Protein AF-A0A0G1M665-F1 (afdb_monomer_lite)

Radius of gyration: 16.74 Å; chains: 1; bounding box: 42×28×47 Å

pLDDT: mean 89.24, std 11.02, range [52.75, 98.81]

Sequence (174 aa):
MKKGIIIYMSKYGSTKQYADWLSEDTYFKAVDANDPEVLVDLKNAEMVIFGGWFRAGKPTIASWIKKHWPDIQGKKVILYSTGGSMPEEQERQRGFVAAFPDESMRNIIHYFPVGGRVDISRAKFFDRLVLKIVMMVKFKDPEERKRRMEGVQDHVNRKYLDPILKAIKELWEK

Foldseek 3Di:
DAQEAEEEADDPCLQVVLLVVCCVVPVHHYDYNPPPCVLVSLLRHQEYEYTAADDPLAGPCLVVCVVCVVSCPNHQAEYEYEDLPDDPVVSHVSRHCVSCVDVSVVVRYHYQYAYAKDDLVPDDPVSNVVLLVVLVVPPVDPVVSVVVNNDIRGRRDPVSCVVVVVSVVVSVVD

Secondary structure (DSSP, 8-state):
---EEEEE--SSSHHHHHHHHHHHHH-PEEEETT-TTHHHHHHH-SEEEEEEEEETTEETTHHHHHHTHHHHTTSEEEEEEEESS---HHHHHHHHHHH---HHHHHHEEEEEEE-EEEGGG--HHHHHHHHHHHHHH---HHHHHHHHHSEEE---GGGHHHHHHHHHHHHH-

Structure (mmCIF, N/CA/C/O backbone):
data_AF-A0A0G1M665-F1
#
_entry.id   AF-A0A0G1M665-F1
#
loop_
_atom_site.group_PDB
_atom_site.id
_atom_site.type_symbol
_atom_site.label_atom_id
_atom_site.label_alt_id
_atom_site.label_comp_id
_atom_site.label_asym_id
_atom_site.label_entity_id
_atom_site.label_seq_id
_atom_site.pdbx_PDB_ins_code
_atom_site.Cartn_x
_atom_site.Cartn_y
_atom_site.Cartn_z
_atom_site.occupancy
_atom_site.B_iso_or_equiv
_atom_site.auth_seq_id
_atom_site.auth_comp_id
_atom_site.auth_asym_id
_atom_site.auth_atom_id
_atom_site.pdbx_PDB_model_num
ATOM 1 N N . MET A 1 1 ? -15.321 -11.086 14.788 1.00 67.50 1 MET A N 1
ATOM 2 C CA . MET A 1 1 ? -14.699 -11.113 13.443 1.00 67.50 1 MET A CA 1
ATOM 3 C C . MET A 1 1 ? -13.746 -9.941 13.333 1.00 67.50 1 MET A C 1
ATOM 5 O O . MET A 1 1 ? -14.099 -8.872 13.816 1.00 67.50 1 MET A O 1
ATOM 9 N N . LYS A 1 2 ? -12.570 -10.136 12.728 1.00 86.25 2 LYS A N 1
ATOM 10 C CA . LYS A 1 2 ? -11.631 -9.044 12.436 1.00 86.25 2 LYS A CA 1
ATOM 11 C C . LYS A 1 2 ? -12.267 -8.108 11.404 1.00 86.25 2 LYS A C 1
ATOM 13 O O . LYS A 1 2 ? -12.722 -8.588 10.369 1.00 86.25 2 LYS A O 1
ATOM 18 N N . LYS A 1 3 ? -12.334 -6.807 11.690 1.00 92.94 3 LYS A N 1
ATOM 19 C CA . LYS A 1 3 ? -12.938 -5.810 10.791 1.00 92.94 3 LYS A CA 1
ATOM 20 C C . LYS A 1 3 ? -11.846 -5.128 9.979 1.00 92.94 3 LYS A C 1
ATOM 22 O O . LYS A 1 3 ? -11.128 -4.279 10.506 1.00 92.94 3 LYS A O 1
ATOM 27 N N . GLY A 1 4 ? -11.710 -5.500 8.713 1.00 97.31 4 GLY A N 1
ATOM 28 C CA . GLY A 1 4 ? -10.723 -4.907 7.819 1.00 97.31 4 GLY A CA 1
ATOM 29 C C . GLY A 1 4 ? -11.308 -4.507 6.474 1.00 97.31 4 GLY A C 1
ATOM 30 O O . GLY A 1 4 ? -12.323 -5.049 6.036 1.00 97.31 4 GLY A O 1
ATOM 31 N N . ILE A 1 5 ? -10.639 -3.556 5.827 1.00 98.38 5 ILE A N 1
ATOM 32 C CA . ILE A 1 5 ? -10.959 -3.084 4.480 1.00 98.38 5 ILE A CA 1
ATOM 33 C C . ILE A 1 5 ? -9.685 -2.982 3.640 1.00 98.38 5 ILE A C 1
ATOM 35 O O . ILE A 1 5 ? -8.612 -2.643 4.146 1.00 98.38 5 ILE A O 1
ATOM 39 N N . ILE A 1 6 ? -9.808 -3.250 2.344 1.00 98.75 6 ILE A N 1
ATOM 40 C CA . ILE A 1 6 ? -8.770 -2.993 1.352 1.00 98.75 6 ILE A CA 1
ATOM 41 C C . ILE A 1 6 ? -9.234 -1.821 0.486 1.00 98.75 6 ILE A C 1
ATOM 43 O O . ILE A 1 6 ? -10.264 -1.910 -0.173 1.00 98.75 6 ILE A O 1
ATOM 47 N N . ILE A 1 7 ? -8.472 -0.730 0.468 1.00 98.69 7 ILE A N 1
ATOM 48 C CA . ILE A 1 7 ? -8.763 0.459 -0.342 1.00 98.69 7 ILE A CA 1
ATOM 49 C C . ILE A 1 7 ? -7.667 0.589 -1.387 1.00 98.69 7 ILE A C 1
ATOM 51 O O . ILE A 1 7 ? -6.495 0.747 -1.039 1.00 98.69 7 ILE A O 1
ATOM 55 N N . TYR A 1 8 ? -8.015 0.536 -2.670 1.00 98.50 8 TYR A N 1
ATOM 56 C CA . TYR A 1 8 ? -7.021 0.577 -3.739 1.00 98.50 8 TYR A CA 1
ATOM 57 C C . TYR A 1 8 ? -7.291 1.664 -4.777 1.00 98.50 8 TYR A C 1
ATOM 59 O O . TYR A 1 8 ? -8.413 2.097 -4.992 1.00 98.50 8 TYR A O 1
ATOM 67 N N . MET A 1 9 ? -6.236 2.090 -5.465 1.00 96.88 9 MET A N 1
ATOM 68 C CA . MET A 1 9 ? -6.325 2.847 -6.709 1.00 96.88 9 MET A CA 1
ATOM 69 C C . MET A 1 9 ? -5.607 2.051 -7.789 1.00 96.88 9 MET A C 1
ATOM 71 O O . MET A 1 9 ? -4.413 1.773 -7.653 1.00 96.88 9 MET A O 1
ATOM 75 N N . SER A 1 10 ? -6.288 1.705 -8.884 1.00 93.19 10 SER A N 1
ATOM 76 C CA . SER A 1 10 ? -5.661 0.975 -9.991 1.00 93.19 10 SER A CA 1
ATOM 77 C C . SER A 1 10 ? -5.874 1.655 -11.337 1.00 93.19 10 SER A C 1
ATOM 79 O O . SER A 1 10 ? -6.986 2.016 -11.694 1.00 93.19 10 SER A O 1
ATOM 81 N N . LYS A 1 11 ? -4.791 1.799 -12.111 1.00 85.81 11 LYS A N 1
ATOM 82 C CA . LYS A 1 11 ? -4.847 2.314 -13.491 1.00 85.81 11 LYS A CA 1
ATOM 83 C C . LYS A 1 11 ? -4.762 1.206 -14.543 1.00 85.81 11 LYS A C 1
ATOM 85 O O . LYS A 1 11 ? -5.484 1.242 -15.530 1.00 85.81 11 LYS A O 1
ATOM 90 N N . TYR A 1 12 ? -3.861 0.243 -14.340 1.00 84.06 12 TYR A N 1
ATOM 91 C CA . TYR A 1 12 ? -3.554 -0.824 -15.307 1.00 84.06 12 TYR A CA 1
ATOM 92 C C . TYR A 1 12 ? -3.853 -2.235 -14.769 1.00 84.06 12 TYR A C 1
ATOM 94 O O . TYR A 1 12 ? -3.398 -3.227 -15.330 1.00 84.06 12 TYR A O 1
ATOM 102 N N . GLY A 1 13 ? -4.593 -2.336 -13.662 1.00 90.31 13 GLY A N 1
ATOM 103 C CA . GLY A 1 13 ? -5.127 -3.595 -13.140 1.00 90.31 13 GLY A CA 1
ATOM 104 C C . GLY A 1 13 ? -4.244 -4.335 -12.133 1.00 90.31 13 GLY A C 1
ATOM 105 O O . GLY A 1 13 ? -4.795 -5.020 -11.282 1.00 90.31 13 GLY A O 1
ATOM 106 N N . SER A 1 14 ? -2.911 -4.172 -12.135 1.00 93.50 14 SER A N 1
ATOM 107 C CA . SER A 1 14 ? -2.053 -4.912 -11.183 1.00 93.50 14 SER A CA 1
ATOM 108 C C . SER A 1 14 ? -2.419 -4.644 -9.723 1.00 93.50 14 SER A C 1
ATOM 110 O O . SER A 1 14 ? -2.496 -5.576 -8.937 1.00 93.50 14 SER A O 1
ATOM 112 N N . THR A 1 15 ? -2.667 -3.384 -9.350 1.00 96.38 15 THR A N 1
ATOM 113 C CA . THR A 1 15 ? -3.048 -3.038 -7.969 1.00 96.38 15 THR A CA 1
ATOM 114 C C . THR A 1 15 ? -4.367 -3.694 -7.574 1.00 96.38 15 THR A C 1
ATOM 116 O O . THR A 1 15 ? -4.438 -4.290 -6.508 1.00 96.38 15 THR A O 1
ATOM 119 N N . LYS A 1 16 ? -5.379 -3.654 -8.453 1.00 97.56 16 LYS A N 1
ATOM 120 C CA . LYS A 1 16 ? -6.659 -4.326 -8.212 1.00 97.56 16 LYS A CA 1
ATOM 121 C C . LYS A 1 16 ? -6.466 -5.835 -8.050 1.00 97.56 16 LYS A C 1
ATOM 123 O O . LYS A 1 16 ? -7.019 -6.412 -7.132 1.00 97.56 16 LYS A O 1
ATOM 128 N N . GLN A 1 17 ? -5.632 -6.451 -8.885 1.00 97.81 17 GLN A N 1
ATOM 129 C CA . GLN A 1 17 ? -5.349 -7.884 -8.805 1.00 97.81 17 GLN A CA 1
ATOM 130 C C . GLN A 1 17 ? -4.786 -8.290 -7.430 1.00 97.81 17 GLN A C 1
ATOM 132 O O . GLN A 1 17 ? -5.221 -9.288 -6.867 1.00 97.81 17 GLN A O 1
ATOM 137 N N . TYR A 1 18 ? -3.869 -7.504 -6.851 1.00 98.19 18 TYR A N 1
ATOM 138 C CA . TYR A 1 18 ? -3.418 -7.745 -5.474 1.00 98.19 18 TYR A CA 1
ATOM 139 C C . TYR A 1 18 ? -4.508 -7.473 -4.433 1.00 98.19 18 TYR A C 1
ATOM 141 O O . TYR A 1 18 ? -4.570 -8.200 -3.447 1.00 98.19 18 TYR A O 1
ATOM 149 N N . ALA A 1 19 ? -5.355 -6.457 -4.630 1.00 98.50 19 ALA A N 1
ATOM 150 C CA . ALA A 1 19 ? -6.489 -6.193 -3.745 1.00 98.50 19 ALA A CA 1
ATOM 151 C C . ALA A 1 19 ? -7.470 -7.374 -3.715 1.00 98.50 19 ALA A C 1
ATOM 153 O O . ALA A 1 19 ? -7.896 -7.775 -2.637 1.00 98.50 19 ALA A O 1
ATOM 154 N N . ASP A 1 20 ? -7.772 -7.951 -4.879 1.00 98.62 20 ASP A N 1
ATOM 155 C CA . ASP A 1 20 ? -8.655 -9.108 -5.019 1.00 98.62 20 ASP A CA 1
ATOM 156 C C . ASP A 1 20 ? -8.053 -10.335 -4.307 1.00 98.62 20 ASP A C 1
ATOM 158 O O . ASP A 1 20 ? -8.715 -10.947 -3.477 1.00 98.62 20 ASP A O 1
ATOM 162 N N . TRP A 1 21 ? -6.769 -10.644 -4.525 1.00 98.69 21 TRP A N 1
ATOM 163 C CA . TRP A 1 21 ? -6.108 -11.752 -3.820 1.00 98.69 21 TRP A CA 1
ATOM 164 C C . TRP A 1 21 ? -6.025 -11.545 -2.305 1.00 98.69 21 TRP A C 1
ATOM 166 O O . TRP A 1 21 ? -6.261 -12.472 -1.538 1.00 98.69 21 TRP A O 1
ATOM 176 N N . LEU A 1 22 ? -5.730 -10.324 -1.852 1.00 98.56 22 LEU A N 1
ATOM 177 C CA . LEU A 1 22 ? -5.764 -10.008 -0.426 1.00 98.56 22 LEU A CA 1
ATOM 178 C C . LEU A 1 22 ? -7.178 -10.152 0.139 1.00 98.56 22 LEU A C 1
ATOM 180 O O . LEU A 1 22 ? -7.325 -10.590 1.275 1.00 98.56 22 LEU A O 1
ATOM 184 N N . SER A 1 23 ? -8.212 -9.813 -0.632 1.00 98.31 23 SER A N 1
ATOM 185 C CA . SER A 1 23 ? -9.608 -10.020 -0.242 1.00 98.31 23 SER A CA 1
ATOM 186 C C . SER A 1 23 ? -9.923 -11.509 -0.088 1.00 98.31 23 SER A C 1
ATOM 188 O O . SER A 1 23 ? -10.502 -11.888 0.925 1.00 98.31 23 SER A O 1
ATOM 190 N N . GLU A 1 24 ? -9.462 -12.363 -1.009 1.00 98.25 24 GLU A N 1
ATOM 191 C CA . GLU A 1 24 ? -9.586 -13.827 -0.898 1.00 98.25 24 GLU A CA 1
ATOM 192 C C . GLU A 1 24 ? -8.923 -14.369 0.379 1.00 98.25 24 GLU A C 1
ATOM 194 O O . GLU A 1 24 ? -9.515 -15.177 1.090 1.00 98.25 24 GLU A O 1
ATOM 199 N N . ASP A 1 25 ? -7.709 -13.908 0.694 1.00 97.38 25 ASP A N 1
ATOM 200 C CA . ASP A 1 25 ? -6.922 -14.439 1.814 1.00 97.38 25 ASP A CA 1
ATOM 201 C C . ASP A 1 25 ? -7.370 -13.888 3.186 1.00 97.38 25 ASP A C 1
ATOM 203 O O . ASP A 1 25 ? -7.150 -14.521 4.222 1.00 97.38 25 ASP A O 1
ATOM 207 N N . THR A 1 26 ? -7.974 -12.694 3.220 1.00 96.81 26 THR A N 1
ATOM 208 C CA . THR A 1 26 ? -8.335 -11.985 4.467 1.00 96.81 26 THR A CA 1
ATOM 209 C C . THR A 1 26 ? -9.835 -11.884 4.720 1.00 96.81 26 THR A C 1
ATOM 211 O O . THR A 1 26 ? -10.236 -11.565 5.840 1.00 96.81 26 THR A O 1
ATOM 214 N N . TYR A 1 27 ? -10.657 -12.138 3.701 1.00 96.81 27 TYR A N 1
ATOM 215 C CA . TYR A 1 27 ? -12.100 -11.877 3.666 1.00 96.81 27 TYR A CA 1
ATOM 216 C C . TYR A 1 27 ? -12.482 -10.397 3.846 1.00 96.81 27 TYR A C 1
ATOM 218 O O . TYR A 1 27 ? -13.642 -10.077 4.109 1.00 96.81 27 TYR A O 1
ATOM 226 N N . PHE A 1 28 ? -11.529 -9.469 3.712 1.00 97.62 28 PHE A N 1
ATOM 227 C CA . PHE A 1 28 ? -11.810 -8.035 3.765 1.00 97.62 28 PHE A CA 1
ATOM 228 C C . PHE A 1 28 ? -12.415 -7.551 2.449 1.00 97.62 28 PHE A C 1
ATOM 230 O O . PHE A 1 28 ? -11.977 -7.951 1.371 1.00 97.62 28 PHE A O 1
ATOM 237 N N . LYS A 1 29 ? -13.391 -6.639 2.524 1.00 97.31 29 LYS A N 1
ATOM 238 C CA . LYS A 1 29 ? -13.968 -5.985 1.340 1.00 97.31 29 LYS A CA 1
ATOM 239 C C . LYS A 1 29 ? -12.875 -5.177 0.633 1.00 97.31 29 LYS A C 1
ATOM 241 O O . LYS A 1 29 ? -12.216 -4.355 1.273 1.00 97.31 29 LYS A O 1
ATOM 246 N N . ALA A 1 30 ? -12.696 -5.395 -0.669 1.00 98.19 30 ALA A N 1
ATOM 247 C CA . ALA A 1 30 ? -11.828 -4.580 -1.514 1.00 98.19 30 ALA A CA 1
ATOM 248 C C . ALA A 1 30 ? -12.643 -3.543 -2.292 1.00 98.19 30 ALA A C 1
ATOM 250 O O . ALA A 1 30 ? -13.534 -3.900 -3.059 1.00 98.19 30 ALA A O 1
ATOM 251 N N . VAL A 1 31 ? -12.320 -2.262 -2.110 1.00 97.81 31 VAL A N 1
ATOM 252 C CA . VAL A 1 31 ? -13.020 -1.124 -2.721 1.00 97.81 31 VAL A CA 1
ATOM 253 C C . VAL A 1 31 ? -12.039 -0.173 -3.400 1.00 97.81 31 VAL A C 1
ATOM 255 O O . VAL A 1 31 ? -10.903 0.004 -2.949 1.00 97.81 31 VAL A O 1
ATOM 258 N N . ASP A 1 32 ? -12.470 0.441 -4.502 1.00 97.81 32 ASP A N 1
ATOM 259 C CA . ASP A 1 32 ? -11.701 1.517 -5.129 1.00 97.81 32 ASP A CA 1
ATOM 260 C C . ASP A 1 32 ? -11.760 2.772 -4.242 1.00 97.81 32 ASP A C 1
ATOM 262 O O . ASP A 1 32 ? -12.778 3.062 -3.619 1.00 97.81 32 ASP A O 1
ATOM 266 N N . ALA A 1 33 ? -10.679 3.546 -4.177 1.00 97.62 33 ALA A N 1
ATOM 267 C CA . ALA A 1 33 ? -10.609 4.751 -3.348 1.00 97.62 33 ALA A CA 1
ATOM 268 C C . ALA A 1 33 ? -11.586 5.866 -3.776 1.00 97.62 33 ALA A C 1
ATOM 270 O O . ALA A 1 33 ? -11.753 6.839 -3.036 1.00 97.62 33 ALA A O 1
ATOM 271 N N . ASN A 1 34 ? -12.189 5.752 -4.965 1.00 95.62 34 ASN A N 1
ATOM 272 C CA . ASN A 1 34 ? -13.243 6.642 -5.457 1.00 95.62 34 ASN A CA 1
ATOM 273 C C . ASN A 1 34 ? -14.661 6.108 -5.203 1.00 95.62 34 ASN A C 1
ATOM 275 O O . ASN A 1 34 ? -15.623 6.766 -5.601 1.00 95.62 34 ASN A O 1
ATOM 279 N N . ASP A 1 35 ? -14.806 4.933 -4.588 1.00 96.94 35 ASP A N 1
ATOM 280 C CA . ASP A 1 35 ? -16.111 4.401 -4.210 1.00 96.94 35 ASP A CA 1
ATOM 281 C C . ASP A 1 35 ? -16.805 5.368 -3.226 1.00 96.94 35 ASP A C 1
ATOM 283 O O . ASP A 1 35 ? -16.173 5.812 -2.261 1.00 96.94 35 ASP A O 1
ATOM 287 N N . PRO A 1 36 ? -18.079 5.742 -3.450 1.00 93.69 36 PRO A N 1
ATOM 288 C CA . PRO A 1 36 ? -18.782 6.700 -2.598 1.00 93.69 36 PRO A CA 1
ATOM 289 C C . PRO A 1 36 ? -18.924 6.238 -1.139 1.00 93.69 36 PRO A C 1
ATOM 291 O O . PRO A 1 36 ? -19.016 7.079 -0.243 1.00 93.69 36 PRO A O 1
ATOM 294 N N . GLU A 1 37 ? -18.908 4.929 -0.876 1.00 94.25 37 GLU A N 1
ATOM 295 C CA . GLU A 1 37 ? -19.052 4.359 0.467 1.00 94.25 37 GLU A CA 1
ATOM 296 C C . GLU A 1 37 ? -17.706 4.149 1.181 1.00 94.25 37 GLU A C 1
ATOM 298 O O . GLU A 1 37 ? -17.680 3.818 2.369 1.00 94.25 37 GLU A O 1
ATOM 303 N N . VAL A 1 38 ? -16.574 4.412 0.511 1.00 96.44 38 VAL A N 1
ATOM 304 C CA . VAL A 1 38 ? -15.225 4.099 1.020 1.00 96.44 38 VAL A CA 1
ATOM 305 C C . VAL A 1 38 ? -14.945 4.682 2.408 1.00 96.44 38 VAL A C 1
ATOM 307 O O . VAL A 1 38 ? -14.290 4.049 3.234 1.00 96.44 38 VAL A O 1
ATOM 310 N N . LEU A 1 39 ? -15.453 5.885 2.698 1.00 96.62 39 LEU A N 1
ATOM 311 C CA . LEU A 1 39 ? -15.245 6.545 3.990 1.00 96.62 39 LEU A CA 1
ATOM 312 C C . LEU A 1 39 ? -16.092 5.924 5.104 1.00 96.62 39 LEU A C 1
ATOM 314 O O . LEU A 1 39 ? -15.657 5.900 6.255 1.00 96.62 39 LEU A O 1
ATOM 318 N N . VAL A 1 40 ? -17.284 5.421 4.779 1.00 95.31 40 VAL A N 1
ATOM 319 C CA . VAL A 1 40 ? -18.140 4.709 5.736 1.00 95.31 40 VAL A CA 1
ATOM 320 C C . VAL A 1 40 ? -17.485 3.382 6.104 1.00 95.31 40 VAL A C 1
ATOM 322 O O . VAL A 1 40 ? -17.319 3.083 7.288 1.00 95.31 40 VAL A O 1
ATOM 325 N N . ASP A 1 41 ? -17.029 2.631 5.102 1.00 95.06 41 ASP A N 1
ATOM 326 C CA . ASP A 1 41 ? -16.340 1.363 5.327 1.00 95.06 41 ASP A CA 1
ATOM 327 C C . ASP A 1 41 ? -15.024 1.567 6.104 1.00 95.06 41 ASP A C 1
ATOM 329 O O . ASP A 1 41 ? -14.741 0.834 7.055 1.00 95.06 41 ASP A O 1
ATOM 333 N N . LEU A 1 42 ? -14.246 2.610 5.774 1.00 96.94 42 LEU A N 1
ATOM 334 C CA . LEU A 1 42 ? -13.011 2.960 6.487 1.00 96.94 42 LEU A CA 1
ATOM 335 C C . LEU A 1 42 ? -13.261 3.236 7.974 1.00 96.94 42 LEU A C 1
ATOM 337 O O . LEU A 1 42 ? -12.521 2.742 8.831 1.00 96.94 42 LEU A O 1
ATOM 341 N N . LYS A 1 43 ? -14.294 4.020 8.302 1.00 95.38 43 LYS A N 1
ATOM 342 C CA . LYS A 1 43 ? -14.618 4.361 9.695 1.00 95.38 43 LYS A CA 1
ATOM 343 C C . LYS A 1 43 ? -14.913 3.117 10.530 1.00 95.38 43 LYS A C 1
ATOM 345 O O . LYS A 1 43 ? -14.424 3.027 11.654 1.00 95.38 43 LYS A O 1
ATOM 350 N N . ASN A 1 44 ? -15.606 2.138 9.951 1.00 93.94 44 ASN A N 1
ATOM 351 C CA . ASN A 1 44 ? -16.000 0.895 10.619 1.00 93.94 44 ASN A CA 1
ATOM 352 C C . ASN A 1 44 ? -14.885 -0.163 10.718 1.00 93.94 44 ASN A C 1
ATOM 354 O O . ASN A 1 44 ? -15.047 -1.154 11.435 1.00 93.94 44 ASN A O 1
ATOM 358 N N . ALA A 1 45 ? -13.769 0.022 10.009 1.00 97.12 45 ALA A N 1
ATOM 359 C CA . ALA A 1 45 ? -12.650 -0.914 10.002 1.00 97.12 45 ALA A CA 1
ATOM 360 C C . ALA A 1 45 ? -11.651 -0.660 11.146 1.00 97.12 45 ALA A C 1
ATOM 362 O O . ALA A 1 45 ? -11.367 0.474 11.517 1.00 97.12 45 ALA A O 1
ATOM 363 N N . GLU A 1 46 ? -11.045 -1.715 11.676 1.00 97.44 46 GLU A N 1
ATOM 364 C CA . GLU A 1 46 ? -9.931 -1.640 12.636 1.00 97.44 46 GLU A CA 1
ATOM 365 C C . GLU A 1 46 ? -8.570 -1.739 11.924 1.00 97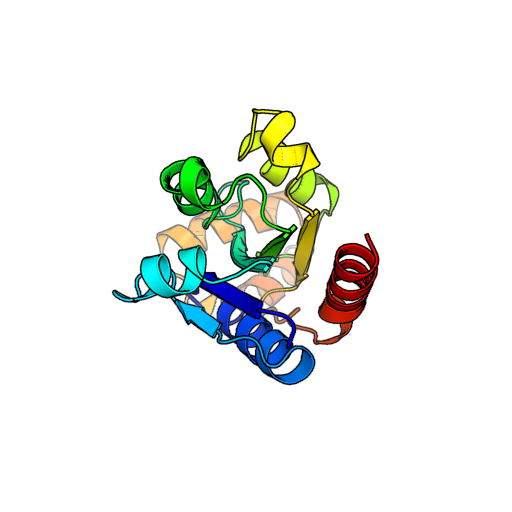.44 46 GLU A C 1
ATOM 367 O O . GLU A 1 46 ? -7.556 -1.241 12.418 1.00 97.44 46 GLU A O 1
ATOM 372 N N . MET A 1 47 ? -8.553 -2.365 10.743 1.00 98.19 47 MET A N 1
ATOM 373 C CA . MET A 1 47 ? -7.400 -2.466 9.852 1.00 98.19 47 MET A CA 1
ATOM 374 C C . MET A 1 47 ? -7.746 -1.937 8.463 1.00 98.19 47 MET A C 1
ATOM 376 O O . MET A 1 47 ? -8.812 -2.228 7.924 1.00 98.19 47 MET A O 1
ATOM 380 N N . VAL A 1 48 ? -6.808 -1.221 7.854 1.00 98.56 48 VAL A N 1
ATOM 381 C CA . VAL A 1 48 ? -6.902 -0.799 6.458 1.00 98.56 48 VAL A CA 1
ATOM 382 C C . VAL A 1 48 ? -5.649 -1.199 5.691 1.00 98.56 48 VAL A C 1
ATOM 384 O O . VAL A 1 48 ? -4.521 -0.963 6.128 1.00 98.56 48 VAL A O 1
ATOM 387 N N . ILE A 1 49 ? -5.862 -1.812 4.529 1.00 98.75 49 ILE A N 1
ATOM 388 C CA . ILE A 1 49 ? -4.815 -2.165 3.578 1.00 98.75 49 ILE A CA 1
ATOM 389 C C . ILE A 1 49 ? -4.961 -1.254 2.363 1.00 98.75 49 ILE A C 1
ATOM 391 O O . ILE A 1 49 ? -5.916 -1.361 1.597 1.00 98.75 49 ILE A O 1
ATOM 395 N N . PHE A 1 50 ? -3.997 -0.368 2.166 1.00 98.81 50 PHE A N 1
ATOM 396 C CA . PHE A 1 50 ? -3.950 0.521 1.018 1.00 98.81 50 PHE A CA 1
ATOM 397 C C . PHE A 1 50 ? -3.191 -0.103 -0.147 1.00 98.81 50 PHE A C 1
ATOM 399 O O . PHE A 1 50 ? -2.096 -0.633 0.031 1.00 98.81 50 PHE A O 1
ATOM 406 N N . GLY A 1 51 ? -3.742 0.026 -1.351 1.00 98.25 51 GLY A N 1
ATOM 407 C CA . GLY A 1 51 ? -3.108 -0.384 -2.598 1.00 98.25 51 GLY A CA 1
ATOM 408 C C . GLY A 1 51 ? -2.946 0.776 -3.569 1.00 98.25 51 GLY A C 1
ATOM 409 O O . GLY A 1 51 ? -3.918 1.420 -3.946 1.00 98.25 51 GLY A O 1
ATOM 410 N N . GLY A 1 52 ? -1.731 1.027 -4.045 1.00 95.94 52 GLY A N 1
ATOM 411 C CA . GLY A 1 52 ? -1.486 1.993 -5.122 1.00 95.94 52 GLY A CA 1
ATOM 412 C C . GLY A 1 52 ? -0.532 1.463 -6.183 1.00 95.94 52 GLY A C 1
ATOM 413 O O . GLY A 1 52 ? -0.011 0.352 -6.082 1.00 95.94 52 GLY A O 1
ATOM 414 N N . TRP A 1 53 ? -0.241 2.280 -7.191 1.00 91.88 53 TRP A N 1
ATOM 415 C CA . TRP A 1 53 ? 0.927 2.061 -8.044 1.00 91.88 53 TRP A CA 1
ATOM 416 C C . TRP A 1 53 ? 2.001 3.097 -7.735 1.00 91.88 53 TRP A C 1
ATOM 418 O O . TRP A 1 53 ? 1.729 4.166 -7.189 1.00 91.88 53 TRP A O 1
ATOM 428 N N . PHE A 1 54 ? 3.242 2.768 -8.059 1.00 89.25 54 PHE A N 1
ATOM 429 C CA . PHE A 1 54 ? 4.363 3.676 -7.894 1.00 89.25 54 PHE A CA 1
ATOM 430 C C . PHE A 1 54 ? 4.503 4.539 -9.151 1.00 89.25 54 PHE A C 1
ATOM 432 O O . PHE A 1 54 ? 4.620 4.019 -10.264 1.00 89.25 54 PHE A O 1
ATOM 439 N N . ARG A 1 55 ? 4.456 5.865 -9.001 1.00 84.25 55 ARG A N 1
ATOM 440 C CA . ARG A 1 55 ? 4.632 6.818 -10.108 1.00 84.25 55 ARG A CA 1
ATOM 441 C C . ARG A 1 55 ? 5.371 8.051 -9.618 1.00 84.25 55 ARG A C 1
ATOM 443 O O . ARG A 1 55 ? 5.078 8.553 -8.541 1.00 84.25 55 ARG A O 1
ATOM 450 N N . ALA A 1 56 ? 6.291 8.558 -10.441 1.00 79.12 56 ALA A N 1
ATOM 451 C CA . ALA A 1 56 ? 7.047 9.781 -10.152 1.00 79.12 56 ALA A CA 1
ATOM 452 C C . ALA A 1 56 ? 7.709 9.752 -8.757 1.00 79.12 56 ALA A C 1
ATOM 454 O O . ALA A 1 56 ? 7.643 10.717 -7.998 1.00 79.12 56 ALA A O 1
ATOM 455 N N . GLY A 1 57 ? 8.299 8.605 -8.407 1.00 84.06 57 GLY A N 1
ATOM 456 C CA . GLY A 1 57 ? 9.022 8.424 -7.153 1.00 84.06 57 GLY A CA 1
ATOM 457 C C . GLY A 1 57 ? 8.151 8.255 -5.909 1.00 84.06 57 GLY A C 1
ATOM 458 O O . GLY A 1 57 ? 8.707 8.321 -4.824 1.00 84.06 57 GLY A O 1
ATOM 459 N N . LYS A 1 58 ? 6.821 8.081 -6.004 1.00 91.06 58 LYS A N 1
ATOM 460 C CA . LYS A 1 58 ? 5.931 7.962 -4.830 1.00 91.06 58 LYS A CA 1
ATOM 461 C C . LYS A 1 58 ? 4.772 6.978 -5.072 1.00 91.06 58 LYS A C 1
ATOM 463 O O . LYS A 1 58 ? 4.345 6.817 -6.220 1.00 91.06 58 LYS A O 1
ATOM 468 N N . PRO A 1 59 ? 4.199 6.350 -4.026 1.00 94.44 59 PRO A N 1
ATOM 469 C CA . PRO A 1 59 ? 2.917 5.650 -4.133 1.00 94.44 59 PRO A CA 1
ATOM 470 C C . PRO A 1 59 ? 1.785 6.635 -4.454 1.00 94.44 59 PRO A C 1
ATOM 472 O O . PRO A 1 59 ? 1.610 7.629 -3.750 1.00 94.44 59 PRO A O 1
ATOM 475 N N . THR A 1 60 ? 0.987 6.370 -5.489 1.00 93.75 60 THR A N 1
ATOM 476 C CA . THR A 1 60 ? -0.070 7.299 -5.933 1.00 93.75 60 THR A CA 1
ATOM 477 C C . THR A 1 60 ? -1.179 7.512 -4.910 1.00 93.75 60 THR A C 1
ATOM 479 O O . THR A 1 60 ? -1.715 8.614 -4.813 1.00 93.75 60 THR A O 1
ATOM 482 N N . ILE A 1 61 ? -1.478 6.495 -4.102 1.00 96.81 61 ILE A N 1
ATOM 483 C CA . ILE A 1 61 ? -2.498 6.559 -3.049 1.00 96.81 61 ILE A CA 1
ATOM 484 C C . ILE A 1 61 ? -2.069 7.413 -1.838 1.00 96.81 61 ILE A C 1
ATOM 486 O O . ILE A 1 61 ? -2.897 7.765 -1.003 1.00 96.81 61 ILE A O 1
ATOM 490 N N . ALA A 1 62 ? -0.797 7.824 -1.740 1.00 97.25 62 ALA A N 1
ATOM 491 C CA . ALA A 1 62 ? -0.292 8.563 -0.580 1.00 97.25 62 ALA A CA 1
ATOM 492 C C . ALA A 1 62 ? -1.009 9.901 -0.330 1.00 97.25 62 ALA A C 1
ATOM 494 O O . ALA A 1 62 ? -1.202 10.295 0.819 1.00 97.25 62 ALA A O 1
ATOM 495 N N . SER A 1 63 ? -1.420 10.608 -1.387 1.00 95.75 63 SER A N 1
ATOM 496 C CA . SER A 1 63 ? -2.182 11.857 -1.248 1.00 95.75 63 SER A CA 1
ATOM 497 C C . SER A 1 63 ? -3.557 11.621 -0.623 1.00 95.75 63 SER A C 1
ATOM 499 O O . SER A 1 63 ? -3.990 12.417 0.206 1.00 95.75 63 SER A O 1
ATOM 501 N N . TRP A 1 64 ? -4.211 10.513 -0.982 1.00 97.62 64 TRP A N 1
ATOM 502 C CA . TRP A 1 64 ? -5.492 10.106 -0.407 1.00 97.62 64 TRP A CA 1
ATOM 503 C C . TRP A 1 64 ? -5.327 9.773 1.080 1.00 97.62 64 TRP A C 1
ATOM 505 O O . TRP A 1 64 ? -6.040 10.322 1.913 1.00 97.62 64 TRP A O 1
ATOM 515 N N . ILE A 1 65 ? -4.306 8.978 1.428 1.00 98.12 65 ILE A N 1
ATOM 516 C CA . ILE A 1 65 ? -4.001 8.613 2.823 1.00 98.12 65 ILE A CA 1
ATOM 517 C C . ILE A 1 65 ? -3.776 9.862 3.678 1.00 98.12 65 ILE A C 1
ATOM 519 O O . ILE A 1 65 ? -4.360 9.985 4.747 1.00 98.12 65 ILE A O 1
ATOM 523 N N . LYS A 1 66 ? -2.971 10.820 3.204 1.00 97.56 66 LYS A N 1
ATOM 524 C CA . LYS A 1 66 ? -2.713 12.066 3.944 1.00 97.56 66 LYS A CA 1
ATOM 525 C C . LYS A 1 66 ? -3.971 12.905 4.140 1.00 97.56 66 LYS A C 1
ATOM 527 O O . LYS A 1 66 ? -4.188 13.426 5.227 1.00 97.56 66 LYS A O 1
ATOM 532 N N . LYS A 1 67 ? -4.804 13.021 3.102 1.00 97.19 67 LYS A N 1
ATOM 533 C CA . LYS A 1 67 ? -6.066 13.769 3.164 1.00 97.19 67 LYS A CA 1
ATOM 534 C C . LYS A 1 67 ? -7.027 13.188 4.208 1.00 97.19 67 LYS A C 1
ATOM 536 O O . LYS A 1 67 ? -7.728 13.947 4.865 1.00 97.19 67 LYS A O 1
ATOM 541 N N . HIS A 1 68 ? -7.039 11.865 4.356 1.00 97.25 68 HIS A N 1
ATOM 542 C CA . HIS A 1 68 ? -7.944 11.137 5.248 1.00 97.25 68 HIS A CA 1
ATOM 543 C C . HIS A 1 68 ? -7.263 10.638 6.528 1.00 97.25 68 HIS A C 1
ATOM 545 O O . HIS A 1 68 ? -7.819 9.811 7.244 1.00 97.25 68 HIS A O 1
ATOM 551 N N . TRP A 1 69 ? -6.071 11.150 6.849 1.00 97.25 69 TRP A N 1
ATOM 552 C CA . TRP A 1 69 ? -5.304 10.699 8.008 1.00 97.25 69 TRP A CA 1
ATOM 553 C C . TRP A 1 69 ? -6.063 10.780 9.341 1.00 97.25 69 TRP A C 1
ATOM 555 O O . TRP A 1 69 ? -5.941 9.834 10.118 1.00 97.25 69 TRP A O 1
ATOM 565 N N . PRO A 1 70 ? -6.897 11.809 9.610 1.00 95.50 70 PRO A N 1
ATOM 566 C CA . PRO A 1 70 ? -7.681 11.855 10.840 1.00 95.50 70 PRO A CA 1
ATOM 567 C C . PRO A 1 70 ? -8.614 10.654 11.047 1.00 95.50 70 PRO A C 1
ATOM 569 O O . PRO A 1 70 ? -8.831 10.262 12.189 1.00 95.50 70 PRO A O 1
ATOM 572 N N . ASP A 1 71 ? -9.119 10.055 9.962 1.00 95.69 71 ASP A N 1
ATOM 573 C CA . ASP A 1 71 ? -9.954 8.847 9.997 1.00 95.69 71 ASP A CA 1
ATOM 574 C C . ASP A 1 71 ? -9.119 7.551 10.024 1.00 95.69 71 ASP A C 1
ATOM 576 O O . ASP A 1 71 ? -9.666 6.477 10.253 1.00 95.69 71 ASP A O 1
ATOM 580 N N . ILE A 1 72 ? -7.810 7.624 9.755 1.00 97.50 72 ILE A N 1
ATOM 581 C CA . ILE A 1 72 ? -6.895 6.473 9.638 1.00 97.50 72 ILE A CA 1
ATOM 582 C C . ILE A 1 72 ? -6.052 6.295 10.905 1.00 97.50 72 ILE A C 1
ATOM 584 O O . ILE A 1 72 ? -5.762 5.161 11.292 1.00 97.50 72 ILE A O 1
ATOM 588 N N . GLN A 1 73 ? -5.646 7.393 11.546 1.00 93.88 73 GLN A N 1
ATOM 589 C CA . GLN A 1 73 ? -4.834 7.361 12.759 1.00 93.88 73 GLN A CA 1
ATOM 590 C C . GLN A 1 73 ? -5.513 6.510 13.845 1.00 93.88 73 GLN A C 1
ATOM 592 O O . GLN A 1 73 ? -6.713 6.616 14.087 1.00 93.88 73 GLN A O 1
ATOM 597 N N . GLY A 1 74 ? -4.744 5.618 14.471 1.00 94.75 74 GLY A N 1
ATOM 598 C CA . GLY A 1 74 ? -5.250 4.651 15.452 1.00 94.75 74 G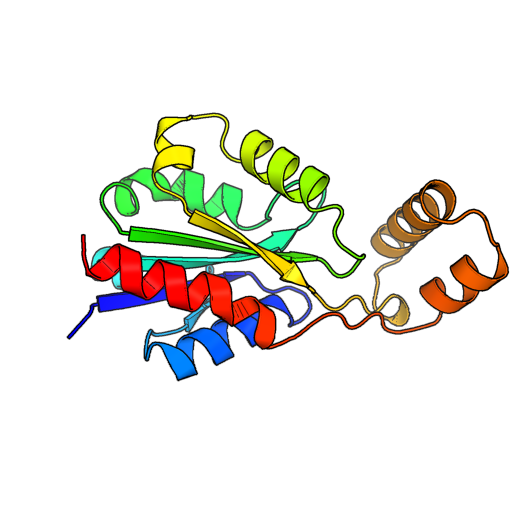LY A CA 1
ATOM 599 C C . GLY A 1 74 ? -5.708 3.306 14.872 1.00 94.75 74 GLY A C 1
ATOM 600 O O . GLY A 1 74 ? -5.987 2.388 15.641 1.00 94.75 74 GLY A O 1
ATOM 601 N N . LYS A 1 75 ? -5.748 3.140 13.543 1.00 97.12 75 LYS A N 1
ATOM 602 C CA . LYS A 1 75 ? -5.991 1.840 12.892 1.00 97.12 75 LYS A CA 1
ATOM 603 C C . LYS A 1 75 ? -4.679 1.100 12.627 1.00 97.12 75 LYS A C 1
ATOM 605 O O . LYS A 1 75 ? -3.601 1.689 12.597 1.00 97.12 75 LYS A O 1
ATOM 610 N N . LYS A 1 76 ? -4.777 -0.205 12.371 1.00 97.94 76 LYS A N 1
ATOM 611 C CA . LYS A 1 76 ? -3.669 -1.010 11.833 1.00 97.94 76 LYS A CA 1
ATOM 612 C C . LYS A 1 76 ? -3.540 -0.699 10.339 1.00 97.94 76 LYS A C 1
ATOM 614 O O . LYS A 1 76 ? -4.497 -0.926 9.599 1.00 97.94 76 LYS A O 1
ATOM 619 N N . VAL A 1 77 ? -2.401 -0.165 9.891 1.00 98.38 77 VAL A N 1
ATOM 620 C CA . VAL A 1 77 ? -2.260 0.335 8.513 1.00 98.38 77 VAL A CA 1
ATOM 621 C C . VAL A 1 77 ? -1.185 -0.419 7.747 1.00 98.38 77 VAL A C 1
ATOM 623 O O . VAL A 1 77 ? -0.020 -0.458 8.137 1.00 98.38 77 VAL A O 1
ATOM 626 N N . ILE A 1 78 ? -1.578 -0.962 6.601 1.00 98.69 78 ILE A N 1
ATOM 627 C CA . ILE A 1 78 ? -0.673 -1.546 5.613 1.00 98.69 78 ILE A CA 1
ATOM 628 C C . ILE A 1 78 ? -0.778 -0.737 4.326 1.00 98.69 78 ILE A C 1
ATOM 630 O O . ILE A 1 78 ? -1.862 -0.312 3.939 1.00 98.69 78 ILE A O 1
ATOM 634 N N . LEU A 1 79 ? 0.341 -0.548 3.635 1.00 98.62 79 LEU A N 1
ATOM 635 C CA . LEU A 1 79 ? 0.384 0.033 2.300 1.00 98.62 79 LEU A CA 1
ATOM 636 C C . LEU A 1 79 ? 1.199 -0.871 1.384 1.00 98.62 79 LEU A C 1
ATOM 638 O O . LEU A 1 79 ? 2.372 -1.110 1.653 1.00 98.62 79 LEU A O 1
ATOM 642 N N . TYR A 1 80 ? 0.629 -1.292 0.259 1.00 97.62 80 TYR A N 1
ATOM 643 C CA . TYR A 1 80 ? 1.394 -1.867 -0.838 1.00 97.62 80 TYR A CA 1
ATOM 644 C C . TYR A 1 80 ? 1.386 -0.971 -2.073 1.00 97.62 80 TYR A C 1
ATOM 646 O O . TYR A 1 80 ? 0.430 -0.238 -2.347 1.00 97.62 80 TYR A O 1
ATOM 654 N N . SER A 1 81 ? 2.475 -1.019 -2.843 1.00 94.88 81 SER A N 1
ATOM 655 C CA . SER A 1 81 ? 2.547 -0.321 -4.127 1.00 94.88 81 SER A CA 1
ATOM 656 C C . SER A 1 81 ? 3.085 -1.212 -5.240 1.00 94.88 81 SER A C 1
ATOM 658 O O . SER A 1 81 ? 4.108 -1.876 -5.086 1.00 94.88 81 SER A O 1
ATOM 660 N N . THR A 1 82 ? 2.389 -1.236 -6.377 1.00 92.44 82 THR A N 1
ATOM 661 C CA . THR A 1 82 ? 2.813 -1.984 -7.567 1.00 92.44 82 THR A CA 1
ATOM 662 C C . THR A 1 82 ? 3.758 -1.149 -8.430 1.00 92.44 82 THR A C 1
ATOM 664 O O . THR A 1 82 ? 3.449 0.009 -8.722 1.00 92.44 82 THR A O 1
ATOM 667 N N . GLY A 1 83 ? 4.843 -1.736 -8.935 1.00 82.38 83 GLY A N 1
ATOM 668 C CA . GLY A 1 83 ? 5.720 -1.113 -9.938 1.00 82.38 83 GLY A CA 1
ATOM 669 C C . GLY A 1 83 ? 6.134 -2.112 -11.016 1.00 82.38 83 GLY A C 1
ATOM 670 O O . GLY A 1 83 ? 6.570 -3.209 -10.685 1.00 82.38 83 GLY A O 1
ATOM 671 N N . GLY A 1 84 ? 5.957 -1.771 -12.297 1.00 66.75 84 GLY A N 1
ATOM 672 C CA . GLY A 1 84 ? 6.204 -2.718 -13.397 1.00 66.75 84 GLY A CA 1
ATOM 673 C C . GLY A 1 84 ? 7.589 -2.661 -14.042 1.00 66.75 84 GLY A C 1
ATOM 674 O O . GLY A 1 84 ? 7.877 -3.480 -14.901 1.00 66.75 84 GLY A O 1
ATOM 675 N N . SER A 1 85 ? 8.461 -1.747 -13.619 1.00 60.94 85 SER A N 1
ATOM 676 C CA . SER A 1 85 ? 9.907 -1.903 -13.806 1.00 60.94 85 SER A CA 1
ATOM 677 C C . SER A 1 85 ? 10.473 -2.549 -12.548 1.00 60.94 85 SER A C 1
ATOM 679 O O . SER A 1 85 ? 10.070 -2.144 -11.454 1.00 60.94 85 SER A O 1
ATOM 681 N N . MET A 1 86 ? 11.372 -3.530 -12.695 1.00 52.75 86 MET A N 1
ATOM 682 C CA . MET A 1 86 ? 11.957 -4.247 -11.559 1.00 52.75 86 MET A CA 1
ATOM 683 C C . MET A 1 86 ? 12.341 -3.304 -10.405 1.00 52.75 86 MET A C 1
ATOM 685 O O . MET A 1 86 ? 12.860 -2.210 -10.653 1.00 52.75 86 MET A O 1
ATOM 689 N N . PRO A 1 87 ? 12.099 -3.711 -9.151 1.00 53.62 87 PRO A N 1
ATOM 690 C CA . PRO A 1 87 ? 12.394 -2.881 -8.002 1.00 53.62 87 PRO A CA 1
ATOM 691 C C . PRO A 1 87 ? 13.883 -2.631 -7.832 1.00 53.62 87 PRO A C 1
ATOM 693 O O . PRO A 1 87 ? 14.642 -3.565 -7.599 1.00 53.62 87 PRO A O 1
ATOM 696 N N . GLU A 1 88 ? 14.283 -1.372 -7.759 1.00 67.62 88 GLU A N 1
ATOM 697 C CA . GLU A 1 88 ? 15.237 -1.040 -6.710 1.00 67.62 88 GLU A CA 1
ATOM 698 C C . GLU A 1 88 ? 14.391 -0.830 -5.457 1.00 67.62 88 GLU A C 1
ATOM 700 O O . GLU A 1 88 ? 13.708 0.185 -5.320 1.00 67.62 88 GLU A O 1
ATOM 705 N N . GLU A 1 89 ? 14.366 -1.823 -4.566 1.00 75.38 89 GLU A N 1
ATOM 706 C CA . GLU A 1 89 ? 13.668 -1.744 -3.274 1.00 75.38 89 GLU A CA 1
ATOM 707 C C . GLU A 1 89 ? 13.951 -0.404 -2.576 1.00 75.38 89 GLU A C 1
ATOM 709 O O . GLU A 1 89 ? 13.040 0.285 -2.122 1.00 75.38 89 GLU A O 1
ATOM 714 N N . GLN A 1 90 ? 15.210 0.037 -2.641 1.00 82.56 90 GLN A N 1
ATOM 715 C CA . GLN A 1 90 ? 15.681 1.320 -2.127 1.00 82.56 90 GLN A CA 1
ATOM 716 C C . GLN A 1 90 ? 14.982 2.542 -2.746 1.00 82.56 90 GLN A C 1
ATOM 718 O O . GLN A 1 90 ? 14.725 3.519 -2.046 1.00 82.56 90 GLN A O 1
ATOM 723 N N . GLU A 1 91 ? 14.672 2.539 -4.046 1.00 85.88 91 GLU A N 1
ATOM 724 C CA . GLU A 1 91 ? 13.936 3.635 -4.695 1.00 85.88 91 GLU A CA 1
ATOM 725 C C . GLU A 1 91 ? 12.514 3.733 -4.136 1.00 85.88 91 GLU A C 1
ATOM 727 O O . GLU A 1 91 ? 12.023 4.820 -3.829 1.00 85.88 91 GLU A O 1
ATOM 732 N N . ARG A 1 92 ? 11.870 2.584 -3.925 1.00 89.25 92 ARG A N 1
ATOM 733 C CA . ARG A 1 92 ? 10.493 2.522 -3.428 1.00 89.25 92 ARG A CA 1
ATOM 734 C C . ARG A 1 92 ? 10.401 2.917 -1.965 1.00 89.25 92 ARG A C 1
ATOM 736 O O . ARG A 1 92 ? 9.457 3.616 -1.604 1.00 89.25 92 ARG A O 1
ATOM 743 N N . GLN A 1 93 ? 11.387 2.531 -1.158 1.00 91.50 93 GLN A N 1
ATOM 744 C CA . GLN A 1 93 ? 11.504 2.969 0.232 1.00 91.50 93 GLN A CA 1
ATOM 745 C C . GLN A 1 93 ? 11.769 4.477 0.325 1.00 91.50 93 GLN A C 1
ATOM 747 O O . GLN A 1 93 ? 11.057 5.180 1.041 1.00 91.50 93 GLN A O 1
ATOM 752 N N . ARG A 1 94 ? 12.701 5.021 -0.474 1.00 91.94 94 ARG A N 1
ATOM 753 C CA . ARG A 1 94 ? 12.916 6.480 -0.563 1.00 91.94 94 ARG A CA 1
ATOM 754 C C . ARG A 1 94 ? 11.643 7.216 -0.970 1.00 91.94 94 ARG A C 1
ATOM 756 O O . ARG A 1 94 ? 11.315 8.251 -0.396 1.00 91.94 94 ARG A O 1
ATOM 763 N N . GLY A 1 95 ? 10.900 6.661 -1.922 1.00 93.19 95 GLY A N 1
ATOM 764 C CA . GLY A 1 95 ? 9.631 7.219 -2.363 1.00 93.19 95 GLY A CA 1
ATOM 765 C C . GLY A 1 95 ? 8.531 7.199 -1.310 1.00 93.19 95 GLY A C 1
ATOM 766 O O . GLY A 1 95 ? 7.764 8.154 -1.207 1.00 93.19 95 GLY A O 1
ATOM 767 N N . PHE A 1 96 ? 8.471 6.143 -0.498 1.00 95.62 96 PHE A N 1
ATOM 768 C CA . PHE A 1 96 ? 7.590 6.071 0.665 1.00 95.62 96 PHE A CA 1
ATOM 769 C C . PHE A 1 96 ? 7.942 7.149 1.699 1.00 95.62 96 PHE A C 1
ATOM 771 O O . PHE A 1 96 ? 7.067 7.925 2.084 1.00 95.62 96 PHE A O 1
ATOM 778 N N . VAL A 1 97 ? 9.222 7.291 2.056 1.00 96.00 97 VAL A N 1
ATOM 779 C CA . VAL A 1 97 ? 9.686 8.344 2.978 1.00 96.00 97 VAL A CA 1
ATOM 780 C C . VAL A 1 97 ? 9.360 9.742 2.437 1.00 96.00 97 VAL A C 1
ATOM 782 O O . VAL A 1 97 ? 8.827 10.582 3.157 1.00 96.00 97 VAL A O 1
ATOM 785 N N . ALA A 1 98 ? 9.584 9.984 1.144 1.00 94.62 98 ALA A N 1
ATOM 786 C CA . ALA A 1 98 ? 9.267 11.258 0.495 1.00 94.62 98 ALA A CA 1
ATOM 787 C C . ALA A 1 98 ? 7.755 11.524 0.332 1.00 94.62 98 ALA A C 1
ATOM 789 O O . ALA A 1 98 ? 7.339 12.659 0.064 1.00 94.62 98 ALA A O 1
ATOM 790 N N . ALA A 1 99 ? 6.920 10.487 0.411 1.00 96.31 99 ALA A N 1
ATOM 791 C CA . ALA A 1 99 ? 5.467 10.603 0.357 1.00 96.31 99 ALA A CA 1
ATOM 792 C C . ALA A 1 99 ? 4.866 10.968 1.724 1.00 96.31 99 ALA A C 1
ATOM 794 O O . ALA A 1 99 ? 3.910 11.756 1.765 1.00 96.31 99 ALA A O 1
ATOM 795 N N . PHE A 1 100 ? 5.465 10.451 2.800 1.00 97.00 100 PHE A N 1
ATOM 796 C CA . PHE A 1 100 ? 5.066 10.636 4.194 1.00 97.00 100 PHE A CA 1
ATOM 797 C C . PHE A 1 100 ? 6.234 11.228 4.997 1.00 97.00 100 PHE A C 1
ATOM 799 O O . PHE A 1 100 ? 6.935 10.479 5.668 1.00 97.00 100 PHE A O 1
ATOM 806 N N . PRO A 1 101 ? 6.488 12.550 4.920 1.00 93.50 101 PRO A N 1
ATOM 807 C CA . PRO A 1 101 ? 7.606 13.189 5.623 1.00 93.50 101 PRO A CA 1
ATOM 808 C C . PRO A 1 101 ? 7.430 13.222 7.150 1.00 93.50 101 PRO A C 1
ATOM 810 O O . PRO A 1 101 ? 8.424 13.294 7.869 1.00 93.50 101 PRO A O 1
ATOM 813 N N . ASP A 1 102 ? 6.200 13.089 7.643 1.00 93.44 102 ASP A N 1
ATOM 814 C CA . ASP A 1 102 ? 5.901 12.927 9.065 1.00 93.44 102 ASP A CA 1
ATOM 815 C C . ASP A 1 102 ? 6.262 11.508 9.535 1.00 93.44 102 ASP A C 1
ATOM 817 O O . ASP A 1 102 ? 5.782 10.507 8.996 1.00 93.44 102 ASP A O 1
ATOM 821 N N . GLU A 1 103 ? 7.133 11.426 10.537 1.00 93.94 103 GLU A N 1
ATOM 822 C CA . GLU A 1 103 ? 7.577 10.163 11.119 1.00 93.94 103 GLU A CA 1
ATOM 823 C C . GLU A 1 103 ? 6.457 9.422 11.851 1.00 93.94 103 GLU A C 1
ATOM 825 O O . GLU A 1 103 ? 6.395 8.197 11.775 1.00 93.94 103 GLU A O 1
ATOM 830 N N . SER A 1 104 ? 5.519 10.143 12.471 1.00 93.56 104 SER A N 1
ATOM 831 C CA . SER A 1 104 ? 4.385 9.533 13.170 1.00 93.56 104 SER A CA 1
ATOM 832 C C . SER A 1 104 ? 3.515 8.706 12.219 1.00 93.56 104 SER A C 1
ATOM 834 O O . SER A 1 104 ? 3.105 7.596 12.557 1.00 93.56 104 SER A O 1
ATOM 836 N N . MET A 1 105 ? 3.320 9.185 10.984 1.00 95.88 105 MET A N 1
ATOM 837 C CA . MET A 1 105 ? 2.628 8.434 9.937 1.00 95.88 105 MET A CA 1
ATOM 838 C C . MET A 1 105 ? 3.418 7.190 9.524 1.00 95.88 105 MET A C 1
ATOM 840 O O . MET A 1 105 ? 2.852 6.103 9.407 1.00 95.88 105 MET A O 1
ATOM 844 N N . ARG A 1 106 ? 4.732 7.332 9.303 1.00 95.81 106 ARG A N 1
ATOM 845 C CA . ARG A 1 106 ? 5.590 6.216 8.870 1.00 95.81 106 ARG A CA 1
ATOM 846 C C . ARG A 1 106 ? 5.689 5.113 9.919 1.00 95.81 106 ARG A C 1
ATOM 848 O O . ARG A 1 106 ? 5.753 3.951 9.541 1.00 95.81 106 ARG A O 1
ATOM 855 N N . ASN A 1 107 ? 5.650 5.465 11.201 1.00 94.94 107 ASN A N 1
ATOM 856 C CA . ASN A 1 107 ? 5.693 4.502 12.302 1.00 94.94 107 ASN A CA 1
ATOM 857 C C . ASN A 1 107 ? 4.419 3.650 12.402 1.00 94.94 107 ASN A C 1
ATOM 859 O O . ASN A 1 107 ? 4.450 2.572 12.987 1.00 94.94 107 ASN A O 1
ATOM 863 N N . ILE A 1 108 ? 3.309 4.118 11.824 1.00 96.12 108 ILE A N 1
ATOM 864 C CA . ILE A 1 108 ? 2.026 3.404 11.792 1.00 96.12 108 ILE A CA 1
ATOM 865 C C . ILE A 1 108 ? 1.856 2.604 10.489 1.00 96.12 108 ILE A C 1
ATOM 867 O O . ILE A 1 108 ? 1.225 1.548 10.488 1.00 96.12 108 ILE A O 1
ATOM 871 N N . ILE A 1 109 ? 2.388 3.098 9.365 1.00 98.06 109 ILE A N 1
ATOM 872 C CA . ILE A 1 109 ? 2.188 2.492 8.043 1.00 98.06 109 ILE A CA 1
ATOM 873 C C . ILE A 1 109 ? 3.246 1.417 7.764 1.00 98.06 109 ILE A C 1
ATOM 875 O O . ILE A 1 109 ? 4.410 1.720 7.507 1.00 98.06 109 ILE A O 1
ATOM 879 N N . HIS A 1 110 ? 2.813 0.159 7.674 1.00 97.94 110 HIS A N 1
ATOM 880 C CA . HIS A 1 110 ? 3.657 -0.950 7.227 1.00 97.94 110 HIS A CA 1
ATOM 881 C C . HIS A 1 110 ? 3.690 -1.021 5.695 1.00 97.94 110 HIS A C 1
ATOM 883 O O . HIS A 1 110 ? 2.692 -1.369 5.058 1.00 97.94 110 HIS A O 1
ATOM 889 N N . TYR A 1 111 ? 4.829 -0.669 5.094 1.00 97.44 111 TYR A N 1
ATOM 890 C CA . TYR A 1 111 ? 4.964 -0.521 3.644 1.00 97.44 111 TYR A CA 1
ATOM 891 C C . TYR A 1 111 ? 5.591 -1.741 2.946 1.00 97.44 111 TYR A C 1
ATOM 893 O O . TYR A 1 111 ? 6.694 -2.162 3.288 1.00 97.44 111 TYR A O 1
ATOM 901 N N . PHE A 1 112 ? 4.917 -2.252 1.908 1.00 96.12 112 PHE A N 1
ATOM 902 C CA . PHE A 1 112 ? 5.317 -3.426 1.125 1.00 96.12 112 PHE A CA 1
ATOM 903 C C . PHE A 1 112 ? 5.288 -3.143 -0.372 1.00 96.12 112 PHE A C 1
ATOM 905 O O . PHE A 1 112 ? 4.227 -3.112 -1.001 1.00 96.12 112 PHE A O 1
ATOM 912 N N . PRO A 1 113 ? 6.437 -2.955 -1.010 1.00 93.69 113 PRO A N 1
ATOM 913 C CA . PRO A 1 113 ? 6.424 -2.691 -2.430 1.00 93.69 113 PRO A CA 1
ATOM 914 C C . PRO A 1 113 ? 6.484 -3.997 -3.247 1.00 93.69 113 PRO A C 1
ATOM 916 O O . PRO A 1 113 ? 7.365 -4.840 -3.081 1.00 93.69 113 PRO A O 1
ATOM 919 N N . VAL A 1 114 ? 5.549 -4.158 -4.182 1.00 93.25 114 VAL A N 1
ATOM 920 C CA . VAL A 1 114 ? 5.297 -5.416 -4.907 1.00 93.25 114 VAL A CA 1
ATOM 921 C C . VAL A 1 114 ? 5.538 -5.263 -6.411 1.00 93.25 114 VAL A C 1
ATOM 923 O O . VAL A 1 114 ? 5.590 -4.150 -6.948 1.00 93.25 114 VAL A O 1
ATOM 926 N N . GLY A 1 115 ? 5.728 -6.381 -7.112 1.00 90.31 115 GLY A N 1
ATOM 927 C CA . GLY A 1 115 ? 5.892 -6.375 -8.567 1.00 90.31 115 GLY A CA 1
ATOM 928 C C . GLY A 1 115 ? 4.591 -6.005 -9.284 1.00 90.31 115 GLY A C 1
ATOM 929 O O . GLY A 1 115 ? 3.505 -6.363 -8.839 1.00 90.31 115 GLY A O 1
ATOM 930 N N . GLY A 1 116 ? 4.680 -5.255 -10.378 1.00 88.94 116 GLY A N 1
ATOM 931 C CA . GLY A 1 116 ? 3.543 -4.841 -11.199 1.00 88.94 116 GLY A CA 1
ATOM 932 C C . GLY A 1 116 ? 3.693 -5.259 -12.658 1.00 88.94 116 GLY A C 1
ATOM 933 O O . GLY A 1 116 ? 4.707 -5.826 -13.058 1.00 88.94 116 GLY A O 1
ATOM 934 N N . ARG A 1 117 ? 2.679 -4.936 -13.462 1.00 86.75 117 ARG A N 1
ATOM 935 C CA . ARG A 1 117 ? 2.674 -5.146 -14.909 1.00 86.75 117 ARG A CA 1
ATOM 936 C C . ARG A 1 117 ? 2.791 -3.809 -15.623 1.00 86.75 117 ARG A C 1
ATOM 938 O O . ARG A 1 117 ? 2.071 -2.864 -15.300 1.00 86.75 117 ARG A O 1
ATOM 945 N N . VAL A 1 118 ? 3.686 -3.732 -16.597 1.00 77.56 118 VAL A N 1
ATOM 946 C CA . VAL A 1 118 ? 3.801 -2.612 -17.528 1.00 77.56 118 VAL A CA 1
ATOM 947 C C . VAL A 1 118 ? 3.660 -3.163 -18.937 1.00 77.56 118 VAL A C 1
ATOM 949 O O . VAL A 1 118 ? 4.498 -3.918 -19.421 1.00 77.56 118 VAL A O 1
ATOM 952 N N . ASP A 1 119 ? 2.575 -2.761 -19.591 1.00 75.12 119 ASP A N 1
ATOM 953 C CA . ASP A 1 119 ? 2.377 -2.964 -21.019 1.00 75.12 119 ASP A CA 1
ATOM 954 C C . ASP A 1 119 ? 2.742 -1.662 -21.743 1.00 75.12 119 ASP A C 1
ATOM 956 O O . ASP A 1 119 ? 1.983 -0.688 -21.741 1.00 75.12 119 ASP A O 1
ATOM 960 N N . ILE A 1 120 ? 3.943 -1.628 -22.325 1.00 68.44 120 ILE A N 1
ATOM 961 C CA . ILE A 1 120 ? 4.480 -0.438 -23.001 1.00 68.44 120 ILE A CA 1
ATOM 962 C C . ILE A 1 120 ? 3.722 -0.153 -24.302 1.00 68.44 120 ILE A C 1
ATOM 964 O O . ILE A 1 120 ? 3.635 1.007 -24.709 1.00 68.44 120 ILE A O 1
ATOM 968 N N . SER A 1 121 ? 3.102 -1.169 -24.915 1.00 66.38 121 SER A N 1
ATOM 969 C CA . SER A 1 121 ? 2.273 -0.995 -26.114 1.00 66.38 121 SER A CA 1
ATOM 970 C C . SER A 1 121 ? 1.009 -0.175 -25.829 1.00 66.38 121 SER A C 1
ATOM 972 O O . SER A 1 121 ? 0.539 0.566 -26.690 1.00 66.38 121 SER A O 1
ATOM 974 N N . ARG A 1 122 ? 0.509 -0.234 -24.586 1.00 66.00 122 ARG A N 1
ATOM 975 C CA . ARG A 1 122 ? -0.660 0.522 -24.107 1.00 66.00 122 ARG A CA 1
ATOM 976 C C . ARG A 1 122 ? -0.298 1.857 -23.453 1.00 66.00 122 ARG A C 1
ATOM 978 O O . ARG A 1 122 ? -1.191 2.593 -23.022 1.00 66.00 122 ARG A O 1
ATOM 985 N N . ALA A 1 123 ? 0.989 2.188 -23.342 1.00 66.31 123 ALA A N 1
ATOM 986 C CA . ALA A 1 123 ? 1.423 3.449 -22.758 1.00 66.31 123 ALA A CA 1
ATOM 987 C C . ALA A 1 123 ? 1.078 4.623 -23.689 1.00 66.31 123 ALA A C 1
ATOM 989 O O . ALA A 1 123 ? 1.418 4.626 -24.873 1.00 66.31 123 ALA A O 1
ATOM 990 N N . LYS A 1 124 ? 0.442 5.668 -23.141 1.00 68.88 124 LYS A N 1
ATOM 991 C CA . LYS A 1 124 ? 0.241 6.936 -23.863 1.00 68.88 124 LYS A CA 1
ATOM 992 C C . LYS A 1 124 ? 1.601 7.543 -24.230 1.00 68.88 124 LYS A C 1
ATOM 994 O O . LYS A 1 124 ? 2.585 7.322 -23.527 1.00 68.88 124 LYS A O 1
ATOM 999 N N . PHE A 1 125 ? 1.643 8.356 -25.286 1.00 59.78 125 PHE A N 1
ATOM 1000 C CA . PHE A 1 125 ? 2.876 8.920 -25.857 1.00 59.78 125 PHE A CA 1
ATOM 1001 C C . PHE A 1 125 ? 3.865 9.479 -24.810 1.00 59.78 125 PHE A C 1
ATOM 1003 O O . PHE A 1 125 ? 5.045 9.135 -24.832 1.00 59.78 125 PHE A O 1
ATOM 1010 N N . PHE A 1 126 ? 3.375 10.254 -23.834 1.00 62.84 126 PHE A N 1
ATOM 1011 C CA . PHE A 1 126 ? 4.200 10.804 -22.749 1.00 62.84 126 PHE A CA 1
ATOM 1012 C C . PHE A 1 126 ? 4.742 9.745 -21.779 1.00 62.84 126 PHE A C 1
ATOM 1014 O O . PHE A 1 126 ? 5.920 9.789 -21.429 1.00 62.84 126 PHE A O 1
ATOM 1021 N N . ASP A 1 127 ? 3.921 8.769 -21.379 1.00 66.06 127 ASP A N 1
ATOM 1022 C CA . ASP A 1 127 ? 4.373 7.671 -20.516 1.00 66.06 127 ASP A CA 1
ATOM 1023 C C . ASP A 1 127 ? 5.439 6.824 -21.258 1.00 66.06 127 ASP A C 1
ATOM 1025 O O . ASP A 1 127 ? 6.424 6.399 -20.654 1.00 66.06 127 ASP A O 1
ATOM 1029 N N . ARG A 1 128 ? 5.318 6.662 -22.587 1.00 71.88 128 ARG A N 1
ATOM 1030 C CA . ARG A 1 128 ? 6.296 5.946 -23.431 1.00 71.88 128 ARG A CA 1
ATOM 1031 C C . ARG A 1 128 ? 7.639 6.677 -23.546 1.00 71.88 128 ARG A C 1
ATOM 1033 O O . ARG A 1 128 ? 8.683 6.024 -23.529 1.00 71.88 128 ARG A O 1
ATOM 1040 N N . LEU A 1 129 ? 7.635 8.011 -23.628 1.00 72.00 129 LEU A N 1
ATOM 1041 C CA . LEU A 1 129 ? 8.863 8.816 -23.652 1.00 72.00 129 LEU A CA 1
ATOM 1042 C C . LEU A 1 129 ? 9.633 8.704 -22.330 1.00 72.00 129 LEU A C 1
ATOM 1044 O O . LEU A 1 129 ? 10.839 8.460 -22.342 1.00 72.00 129 LEU A O 1
ATOM 1048 N N . VAL A 1 130 ? 8.930 8.812 -21.198 1.00 72.00 130 VAL A N 1
ATOM 1049 C CA . VAL A 1 130 ? 9.529 8.655 -19.864 1.00 72.00 130 VAL A CA 1
ATOM 1050 C C . VAL A 1 130 ? 10.139 7.263 -19.707 1.00 72.00 130 VAL A C 1
ATOM 1052 O O . VAL A 1 130 ? 11.290 7.145 -19.291 1.00 72.00 130 VAL A O 1
ATOM 1055 N N . LEU A 1 131 ? 9.420 6.210 -20.111 1.00 73.56 131 LEU A N 1
ATOM 1056 C CA . LEU A 1 131 ? 9.941 4.840 -20.087 1.00 73.56 131 LEU A CA 1
ATOM 1057 C C . LEU A 1 131 ? 11.209 4.695 -20.935 1.00 73.56 131 LEU A C 1
ATOM 1059 O O . LEU A 1 131 ? 12.169 4.080 -20.483 1.00 73.56 131 LEU A O 1
ATOM 1063 N N . LYS A 1 132 ? 11.260 5.310 -22.123 1.00 73.94 132 LYS A N 1
ATOM 1064 C CA . LYS A 1 132 ? 12.447 5.272 -22.987 1.00 73.94 132 LYS A CA 1
ATOM 1065 C C . LYS A 1 132 ? 13.672 5.895 -22.304 1.00 73.94 132 LYS A C 1
ATOM 1067 O O . LYS A 1 132 ? 14.752 5.316 -22.378 1.00 73.94 132 LYS A O 1
ATOM 1072 N N . ILE A 1 133 ? 13.505 7.028 -21.617 1.00 77.06 133 ILE A N 1
ATOM 1073 C CA . ILE A 1 133 ? 14.582 7.678 -20.848 1.00 77.06 133 ILE A CA 1
ATOM 1074 C C . ILE A 1 133 ? 15.042 6.768 -19.705 1.00 77.06 133 ILE A C 1
ATOM 1076 O O . ILE A 1 133 ? 16.235 6.509 -19.572 1.00 77.06 133 ILE A O 1
ATOM 1080 N N . VAL A 1 134 ? 14.105 6.218 -18.925 1.00 74.94 134 VAL A N 1
ATOM 1081 C CA . VAL A 1 134 ? 14.427 5.291 -17.826 1.00 74.94 134 VAL A CA 1
ATOM 1082 C C . VAL A 1 134 ? 15.200 4.073 -18.341 1.00 74.94 134 VAL A C 1
ATOM 1084 O O . VAL A 1 134 ? 16.199 3.687 -17.742 1.00 74.94 134 VAL A O 1
ATOM 1087 N N . MET A 1 135 ? 14.795 3.500 -19.477 1.00 76.12 135 MET A N 1
ATOM 1088 C CA . MET A 1 135 ? 15.489 2.361 -20.084 1.00 76.12 135 MET A CA 1
ATOM 1089 C C . MET A 1 135 ? 16.909 2.717 -20.538 1.00 76.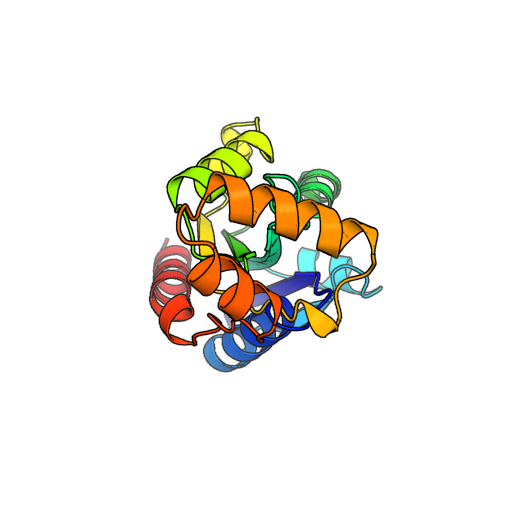12 135 MET A C 1
ATOM 1091 O O . MET A 1 135 ? 17.807 1.898 -20.370 1.00 76.12 135 MET A O 1
ATOM 1095 N N . MET A 1 136 ? 17.133 3.920 -21.082 1.00 78.19 136 MET A N 1
ATOM 1096 C CA . MET A 1 136 ? 18.479 4.391 -21.447 1.00 78.19 136 MET A CA 1
ATOM 1097 C C . MET A 1 136 ? 19.390 4.562 -20.230 1.00 78.19 136 MET A C 1
ATOM 1099 O O . MET A 1 136 ? 20.578 4.274 -20.322 1.00 78.19 136 MET A O 1
ATOM 1103 N N . VAL A 1 137 ? 18.838 5.014 -19.102 1.00 79.25 137 VAL A N 1
ATOM 1104 C CA . VAL A 1 137 ? 19.593 5.176 -17.852 1.00 79.25 137 VAL A CA 1
ATOM 1105 C C . VAL A 1 137 ? 19.909 3.819 -17.218 1.00 79.25 137 VAL A C 1
ATOM 1107 O O . VAL A 1 137 ? 21.026 3.613 -16.751 1.00 79.25 137 VAL A O 1
ATOM 1110 N N . LYS A 1 138 ? 18.944 2.888 -17.199 1.00 70.56 138 LYS A N 1
ATOM 1111 C CA . LYS A 1 138 ? 19.080 1.609 -16.480 1.00 70.56 138 LYS A CA 1
ATOM 1112 C C . LYS A 1 138 ? 19.793 0.511 -17.272 1.00 70.56 138 LYS A C 1
ATOM 1114 O O . LYS A 1 138 ? 20.479 -0.307 -16.670 1.00 70.56 138 LYS A O 1
ATOM 1119 N N . PHE A 1 139 ? 19.654 0.477 -18.596 1.00 79.00 139 PHE A N 1
ATOM 1120 C CA . PHE A 1 139 ? 20.175 -0.613 -19.425 1.00 79.00 139 PHE A CA 1
ATOM 1121 C C . PHE A 1 139 ? 21.131 -0.071 -20.478 1.00 79.00 139 PHE A C 1
ATOM 1123 O O . PHE A 1 139 ? 20.774 0.819 -21.251 1.00 79.00 139 PHE A O 1
ATOM 1130 N N . LYS A 1 140 ? 22.346 -0.625 -20.542 1.00 79.75 140 LYS A N 1
ATOM 1131 C CA . LYS A 1 140 ? 23.370 -0.198 -21.509 1.00 79.75 140 LYS A CA 1
ATOM 1132 C C . LYS A 1 140 ? 23.222 -0.878 -22.875 1.00 79.75 140 LYS A C 1
ATOM 1134 O O . LYS A 1 140 ? 23.495 -0.221 -23.879 1.00 79.75 140 LYS A O 1
ATOM 1139 N N . ASP A 1 141 ? 22.718 -2.113 -22.923 1.00 85.62 141 ASP A N 1
ATOM 1140 C CA . ASP A 1 141 ? 22.505 -2.880 -24.159 1.00 85.62 141 ASP A CA 1
ATOM 1141 C C . ASP A 1 141 ? 21.294 -2.353 -24.973 1.00 85.62 141 ASP A C 1
ATOM 1143 O O . ASP A 1 141 ? 20.161 -2.366 -24.477 1.00 85.62 141 ASP A O 1
ATOM 1147 N N . PRO A 1 142 ? 21.495 -1.889 -26.224 1.00 82.38 142 PRO A N 1
ATOM 1148 C CA . PRO A 1 142 ? 20.413 -1.491 -27.123 1.00 82.38 142 PRO A CA 1
ATOM 1149 C C . PRO A 1 142 ? 19.374 -2.584 -27.413 1.00 82.38 142 PRO A C 1
ATOM 1151 O O . PRO A 1 142 ? 18.186 -2.260 -27.482 1.00 82.38 142 PRO A O 1
ATOM 1154 N N . GLU A 1 143 ? 19.782 -3.848 -27.546 1.00 82.50 143 GLU A N 1
ATOM 1155 C CA . GLU A 1 143 ? 18.874 -4.953 -27.888 1.00 82.50 143 GLU A CA 1
ATOM 1156 C C . GLU A 1 143 ? 18.036 -5.386 -26.680 1.00 82.50 143 GLU A C 1
ATOM 1158 O O . GLU A 1 143 ? 16.841 -5.670 -26.800 1.00 82.50 143 GLU A O 1
ATOM 1163 N N . GLU A 1 144 ? 18.611 -5.374 -25.473 1.00 79.12 144 GLU A N 1
ATOM 1164 C CA . GLU A 1 144 ? 17.838 -5.506 -24.233 1.00 79.12 144 GLU A CA 1
ATOM 1165 C C . GLU A 1 144 ? 16.806 -4.376 -24.083 1.00 79.12 144 GLU A C 1
ATOM 1167 O O . GLU A 1 144 ? 15.633 -4.650 -23.808 1.00 79.12 144 GLU A O 1
ATOM 1172 N N . ARG A 1 145 ? 17.197 -3.114 -24.325 1.00 82.06 145 ARG A N 1
ATOM 1173 C CA . ARG A 1 145 ? 16.255 -1.980 -24.288 1.00 82.06 145 ARG A CA 1
ATOM 1174 C C . ARG A 1 145 ? 15.115 -2.166 -25.283 1.00 82.06 145 ARG A C 1
ATOM 1176 O O . ARG A 1 145 ? 13.965 -1.920 -24.925 1.00 82.06 145 ARG A O 1
ATOM 1183 N N . LYS A 1 146 ? 15.415 -2.599 -26.510 1.00 77.81 146 LYS A N 1
ATOM 1184 C CA . LYS A 1 146 ? 14.417 -2.824 -27.561 1.00 77.81 146 LYS A CA 1
ATOM 1185 C C . LYS A 1 146 ? 13.421 -3.915 -27.163 1.00 77.81 146 LYS A C 1
ATOM 1187 O O . LYS A 1 146 ? 12.224 -3.644 -27.122 1.00 77.81 146 LYS A O 1
ATOM 1192 N N . ARG A 1 147 ? 13.908 -5.084 -26.727 1.00 76.06 147 ARG A N 1
ATOM 1193 C CA . ARG A 1 147 ? 13.061 -6.190 -26.238 1.00 76.06 147 ARG A CA 1
ATOM 1194 C C . ARG A 1 147 ? 12.148 -5.763 -25.089 1.00 76.06 147 ARG A C 1
ATOM 1196 O O . ARG A 1 147 ? 10.956 -6.057 -25.097 1.00 76.06 147 ARG A O 1
ATOM 1203 N N . ARG A 1 148 ? 12.683 -5.014 -24.120 1.00 74.31 148 ARG A N 1
ATOM 1204 C CA . ARG A 1 148 ? 11.904 -4.493 -22.986 1.00 74.31 148 ARG A CA 1
ATOM 1205 C C . ARG A 1 148 ? 10.859 -3.458 -23.398 1.00 74.31 148 ARG A C 1
ATOM 1207 O O . ARG A 1 148 ? 9.845 -3.366 -22.714 1.00 74.31 148 ARG A O 1
ATOM 1214 N N . MET A 1 149 ? 11.112 -2.693 -24.464 1.00 73.31 149 MET A N 1
ATOM 1215 C CA . MET A 1 149 ? 10.221 -1.660 -25.016 1.00 73.31 149 MET A CA 1
ATOM 1216 C C . MET A 1 149 ? 9.120 -2.212 -25.933 1.00 73.31 149 MET A C 1
ATOM 1218 O O . MET A 1 149 ? 8.119 -1.525 -26.143 1.00 73.31 149 MET A O 1
ATOM 1222 N N . GLU A 1 150 ? 9.304 -3.413 -26.481 1.00 72.38 150 GLU A N 1
ATOM 1223 C CA . GLU A 1 150 ? 8.364 -4.075 -27.399 1.00 72.38 150 GLU A CA 1
ATOM 1224 C C . GLU A 1 150 ? 7.448 -5.096 -26.694 1.00 72.38 150 GLU A C 1
ATOM 1226 O O . GLU A 1 150 ? 6.426 -5.482 -27.256 1.00 72.38 150 GLU A O 1
ATOM 1231 N N . GLY A 1 151 ? 7.768 -5.502 -25.459 1.00 69.75 151 GLY A N 1
ATOM 1232 C CA . GLY A 1 151 ? 7.025 -6.518 -24.706 1.00 69.75 151 GLY A CA 1
ATOM 1233 C C . GLY A 1 151 ? 6.173 -6.002 -23.539 1.00 69.75 151 GLY A C 1
ATOM 1234 O O . GLY A 1 151 ? 6.273 -4.854 -23.098 1.00 69.75 151 GLY A O 1
ATOM 1235 N N . VAL A 1 152 ? 5.358 -6.909 -22.992 1.00 74.81 152 VAL A N 1
ATOM 1236 C CA . VAL A 1 152 ? 4.709 -6.750 -21.683 1.00 74.81 152 VAL A CA 1
ATOM 1237 C C . VAL A 1 152 ? 5.680 -7.230 -20.611 1.00 74.81 152 VAL A C 1
ATOM 1239 O O . VAL A 1 152 ? 6.090 -8.389 -20.611 1.00 74.81 152 VAL A O 1
ATOM 1242 N N . GLN A 1 153 ? 6.043 -6.349 -19.684 1.00 77.12 153 GLN A N 1
ATOM 1243 C CA . GLN A 1 153 ? 6.790 -6.730 -18.488 1.00 77.12 153 GLN A CA 1
ATOM 1244 C C . GLN A 1 153 ? 5.787 -7.046 -17.387 1.00 77.12 153 GLN A C 1
ATOM 1246 O O . GLN A 1 153 ? 5.110 -6.146 -16.889 1.00 77.12 153 GLN A O 1
ATOM 1251 N N . ASP A 1 154 ? 5.658 -8.323 -17.036 1.00 85.81 154 ASP A N 1
ATOM 1252 C CA . ASP A 1 154 ? 4.760 -8.780 -15.981 1.00 85.81 154 ASP A CA 1
ATOM 1253 C C . ASP A 1 154 ? 5.550 -9.345 -14.803 1.00 85.81 154 ASP A C 1
ATOM 1255 O O . ASP A 1 154 ? 6.135 -10.424 -14.873 1.00 85.81 154 ASP A O 1
ATOM 1259 N N . HIS A 1 155 ? 5.571 -8.585 -13.714 1.00 88.69 155 HIS A N 1
ATOM 1260 C CA . HIS A 1 155 ? 6.158 -8.995 -12.446 1.00 88.69 155 HIS A CA 1
ATOM 1261 C C . HIS A 1 155 ? 5.090 -9.198 -11.367 1.00 88.69 155 HIS A C 1
ATOM 1263 O O . HIS A 1 155 ? 5.420 -9.257 -10.183 1.00 88.69 155 HIS A O 1
ATOM 1269 N N . VAL A 1 156 ? 3.807 -9.281 -11.739 1.00 91.44 156 VAL A N 1
ATOM 1270 C CA . VAL A 1 156 ? 2.745 -9.592 -10.780 1.00 91.44 156 VAL A CA 1
ATOM 1271 C C . VAL A 1 156 ? 2.920 -11.029 -10.301 1.00 91.44 156 VAL A C 1
ATOM 1273 O O . VAL A 1 156 ? 2.945 -11.965 -11.096 1.00 91.44 156 VAL A O 1
ATOM 1276 N N . ASN A 1 157 ? 3.045 -11.216 -8.989 1.00 93.88 157 ASN A N 1
ATOM 1277 C CA . ASN A 1 157 ? 3.254 -12.533 -8.403 1.00 93.88 157 ASN A CA 1
ATOM 1278 C C . ASN A 1 157 ? 2.591 -12.615 -7.028 1.00 93.88 157 ASN A C 1
ATOM 1280 O O . ASN A 1 157 ? 2.880 -11.803 -6.150 1.00 93.88 157 ASN A O 1
ATOM 1284 N N . ARG A 1 158 ? 1.739 -13.623 -6.816 1.00 95.81 158 ARG A N 1
ATOM 1285 C CA . ARG A 1 158 ? 1.031 -13.817 -5.543 1.00 95.81 158 ARG A CA 1
ATOM 1286 C C . ARG A 1 158 ? 1.984 -13.999 -4.354 1.00 95.81 158 ARG A C 1
ATOM 1288 O O . ARG A 1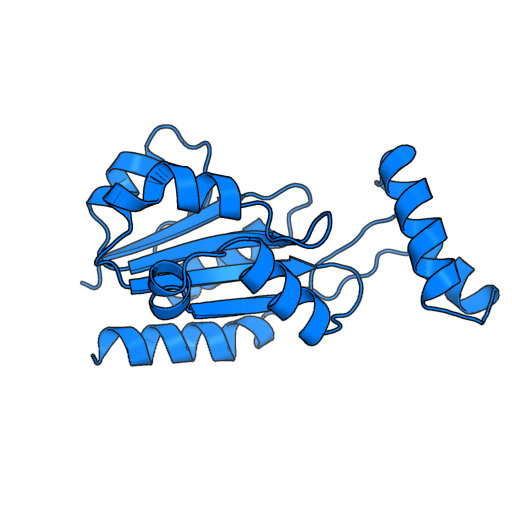 158 ? 1.633 -13.590 -3.259 1.00 95.81 158 ARG A O 1
ATOM 1295 N N . LYS A 1 159 ? 3.217 -14.484 -4.566 1.00 96.12 159 LYS A N 1
ATOM 1296 C CA . LYS A 1 159 ? 4.248 -14.604 -3.510 1.00 96.12 159 LYS A CA 1
ATOM 1297 C C . LYS A 1 159 ? 4.589 -13.281 -2.818 1.00 96.12 159 LYS A C 1
ATOM 1299 O O . LYS A 1 159 ? 5.063 -13.283 -1.689 1.00 96.12 159 LYS A O 1
ATOM 1304 N N . TYR A 1 160 ? 4.340 -12.136 -3.459 1.00 95.12 160 TYR A N 1
ATOM 1305 C CA . TYR A 1 160 ? 4.500 -10.840 -2.794 1.00 95.12 160 TYR A CA 1
ATOM 1306 C C . TYR A 1 160 ? 3.499 -10.617 -1.648 1.00 95.12 160 TYR A C 1
ATOM 1308 O O . TYR A 1 160 ? 3.709 -9.716 -0.838 1.00 95.12 160 TYR A O 1
ATOM 1316 N N . LEU A 1 161 ? 2.433 -11.420 -1.561 1.00 97.44 161 LEU A N 1
ATOM 1317 C CA . LEU A 1 161 ? 1.479 -11.365 -0.459 1.00 97.44 161 LEU A CA 1
ATOM 1318 C C . LEU A 1 161 ? 2.011 -12.012 0.816 1.00 97.44 161 LEU A C 1
ATOM 1320 O O . LEU A 1 161 ? 1.606 -11.585 1.888 1.00 97.44 161 LEU A O 1
ATOM 1324 N N . ASP A 1 162 ? 2.942 -12.963 0.737 1.00 97.81 162 ASP A N 1
ATOM 1325 C CA . ASP A 1 162 ? 3.474 -13.675 1.906 1.00 97.81 162 ASP A CA 1
ATOM 1326 C C . ASP A 1 162 ? 3.938 -12.726 3.036 1.00 97.81 162 ASP A C 1
ATOM 1328 O O . ASP A 1 162 ? 3.456 -12.867 4.167 1.00 97.81 162 ASP A O 1
ATOM 1332 N N . PRO A 1 163 ? 4.797 -11.711 2.783 1.00 97.62 163 PRO A N 1
ATOM 1333 C CA . PRO A 1 163 ? 5.183 -10.757 3.825 1.00 97.62 163 PRO A CA 1
ATOM 1334 C C . PRO A 1 163 ? 4.023 -9.866 4.295 1.00 97.62 163 PRO A C 1
ATOM 1336 O O . PRO A 1 163 ? 3.984 -9.498 5.468 1.00 97.62 163 PRO A O 1
ATOM 1339 N N . ILE A 1 164 ? 3.063 -9.548 3.420 1.00 98.25 164 ILE A N 1
ATOM 1340 C CA . ILE A 1 164 ? 1.888 -8.735 3.766 1.00 98.25 164 ILE A CA 1
ATOM 1341 C C . ILE A 1 164 ? 0.973 -9.520 4.712 1.00 98.25 164 ILE A C 1
ATOM 1343 O O . ILE A 1 164 ? 0.599 -9.024 5.769 1.00 98.25 164 ILE A O 1
ATOM 1347 N N . LEU A 1 165 ? 0.652 -10.767 4.369 1.00 98.38 165 LEU A N 1
ATOM 1348 C CA . LEU A 1 165 ? -0.184 -11.663 5.167 1.00 98.38 165 LEU A CA 1
ATOM 1349 C C . LEU A 1 16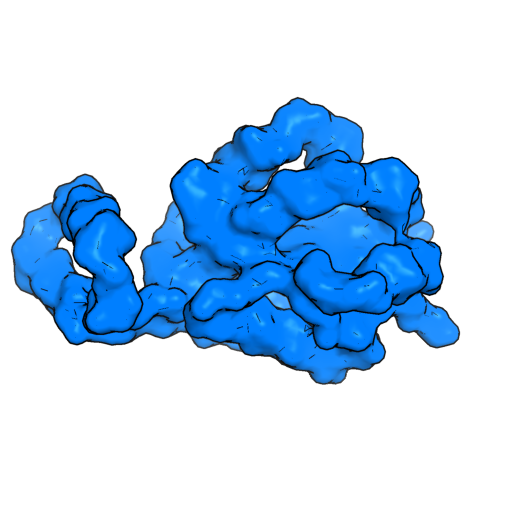5 ? 0.455 -11.965 6.523 1.00 98.38 165 LEU A C 1
ATOM 1351 O O . LEU A 1 165 ? -0.247 -12.018 7.535 1.00 98.38 165 LEU A O 1
ATOM 1355 N N . LYS A 1 166 ? 1.784 -12.115 6.565 1.00 98.25 166 LYS A N 1
ATOM 1356 C CA . LYS A 1 166 ? 2.526 -12.235 7.822 1.00 98.25 166 LYS A CA 1
ATOM 1357 C C . LYS A 1 166 ? 2.338 -10.992 8.697 1.00 98.25 166 LYS A C 1
ATOM 1359 O O . LYS A 1 166 ? 1.934 -11.125 9.848 1.00 98.25 166 LYS A O 1
ATOM 1364 N N . ALA A 1 167 ? 2.541 -9.799 8.139 1.00 98.12 167 ALA A N 1
ATOM 1365 C CA . ALA A 1 167 ? 2.365 -8.548 8.872 1.00 98.12 167 ALA A CA 1
ATOM 1366 C C . ALA A 1 167 ? 0.919 -8.328 9.339 1.00 98.12 167 ALA A C 1
ATOM 1368 O O . ALA A 1 167 ? 0.702 -7.839 10.443 1.00 98.12 167 ALA A O 1
ATOM 1369 N N . ILE A 1 168 ? -0.078 -8.737 8.544 1.00 97.56 168 ILE A N 1
ATOM 1370 C CA . ILE A 1 168 ? -1.488 -8.723 8.958 1.00 97.56 168 ILE A CA 1
ATOM 1371 C C . ILE A 1 168 ? -1.664 -9.551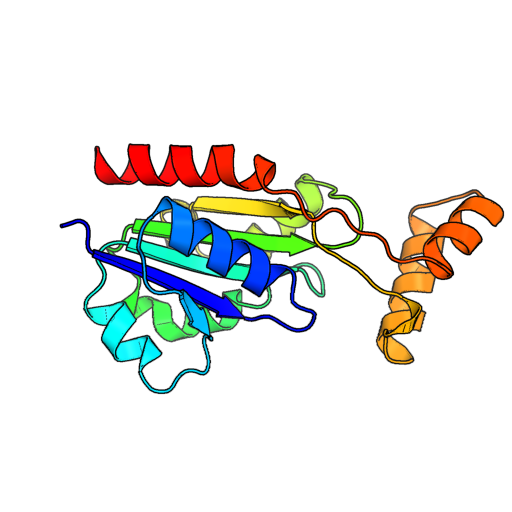 10.232 1.00 97.56 168 ILE A C 1
ATOM 1373 O O . ILE A 1 168 ? -2.249 -9.056 11.192 1.00 97.56 168 ILE A O 1
ATOM 1377 N N . LYS A 1 169 ? -1.160 -10.792 10.262 1.00 96.56 169 LYS A N 1
ATOM 1378 C CA . LYS A 1 169 ? -1.263 -11.670 11.440 1.00 96.56 169 LYS A CA 1
ATOM 1379 C C . LYS A 1 169 ? -0.608 -11.039 12.669 1.00 96.56 169 LYS A C 1
ATOM 1381 O O . LYS A 1 169 ? -1.293 -10.868 13.671 1.00 96.56 169 LYS A O 1
ATOM 1386 N N . GLU A 1 170 ? 0.645 -10.602 12.542 1.00 96.81 170 GLU A N 1
ATOM 1387 C CA . GLU A 1 170 ? 1.406 -9.965 13.627 1.00 96.81 170 GLU A CA 1
ATOM 1388 C C . GLU A 1 170 ? 0.714 -8.706 14.165 1.00 96.81 170 GLU A C 1
ATOM 1390 O O . GLU A 1 170 ? 0.695 -8.466 15.368 1.00 96.81 170 GLU A O 1
ATOM 1395 N N . LEU A 1 171 ? 0.117 -7.895 13.287 1.00 95.94 171 LEU A N 1
ATOM 1396 C CA . LEU A 1 171 ? -0.613 -6.701 13.699 1.00 95.94 171 LEU A CA 1
ATOM 1397 C C . LEU A 1 171 ? -1.867 -7.035 14.501 1.00 95.94 171 LEU A C 1
ATOM 1399 O O . LEU A 1 171 ? -2.220 -6.261 15.375 1.00 95.94 171 LEU A O 1
ATOM 1403 N N . TRP A 1 172 ? -2.546 -8.146 14.218 1.00 93.25 172 TRP A N 1
ATOM 1404 C CA . TRP A 1 172 ? -3.730 -8.571 14.973 1.00 93.25 172 TRP A CA 1
ATOM 1405 C C . TRP A 1 172 ? -3.422 -9.210 16.326 1.00 93.25 172 TRP A C 1
ATOM 1407 O O . TRP A 1 172 ? -4.330 -9.320 17.144 1.00 93.25 172 TRP A O 1
ATOM 1417 N N . GLU A 1 173 ? -2.196 -9.680 16.524 1.00 90.75 173 GLU A N 1
ATOM 1418 C CA . GLU A 1 173 ? -1.739 -10.290 17.777 1.00 90.75 173 GLU A CA 1
ATOM 1419 C C . GLU A 1 173 ? -1.240 -9.246 18.790 1.00 90.75 173 GLU A C 1
ATOM 1421 O O . GLU A 1 173 ? -1.086 -9.567 19.966 1.00 90.75 173 GLU A O 1
ATOM 1426 N N . LYS A 1 174 ? -1.014 -8.007 18.334 1.00 78.69 174 LYS A N 1
ATOM 1427 C CA . LYS A 1 174 ? -0.714 -6.830 19.158 1.00 78.69 174 LYS A CA 1
ATOM 1428 C C . LYS A 1 174 ? -1.990 -6.111 19.589 1.00 78.69 174 LYS A C 1
ATOM 1430 O O . LYS A 1 174 ? -2.017 -5.680 20.759 1.00 78.69 174 LYS A O 1
#